Protein AF-A0A4Q2ULL8-F1 (afdb_monomer_lite)

pLDDT: mean 75.01, std 13.12, range [52.66, 95.69]

InterPro domains:
  IPR022236 Domain of unknown function DUF3761 [PF12587] (91-115)

Sequence (123 aa):
MLQAWFLFGILSFSVATAYLWQEGEFKKMNLFDFFDYSFPAIMYGPIGFIYLLYQMPTPYNKYKKYGAMLVIVSFLFISVTEGTKEFIGCVCKDGWRSPSTGRGTCSWHGGIDYYDYKYWWDK

Organism: NCBI:txid2502893

Structure (mmCIF, N/CA/C/O backbone):
data_AF-A0A4Q2ULL8-F1
#
_entry.id   AF-A0A4Q2ULL8-F1
#
loop_
_atom_site.group_PDB
_atom_site.id
_atom_site.type_symbol
_atom_site.label_atom_id
_atom_site.label_alt_id
_atom_site.label_comp_id
_atom_site.label_asym_id
_atom_site.label_entity_id
_atom_site.label_seq_id
_atom_site.pdbx_PDB_ins_code
_atom_site.Cartn_x
_atom_site.Cartn_y
_atom_site.Cartn_z
_atom_site.occupancy
_atom_site.B_iso_or_equiv
_atom_site.auth_seq_id
_atom_site.auth_comp_id
_atom_site.auth_asym_id
_atom_site.auth_atom_id
_atom_site.pdbx_PDB_model_num
ATOM 1 N N . MET A 1 1 ? 0.498 -0.179 -3.341 1.00 52.66 1 MET A N 1
ATOM 2 C CA . MET A 1 1 ? 0.056 0.647 -2.194 1.00 52.66 1 MET A CA 1
ATOM 3 C C . MET A 1 1 ? -1.436 0.952 -2.264 1.00 52.66 1 MET A C 1
ATOM 5 O O . MET A 1 1 ? -2.158 0.398 -1.454 1.00 52.66 1 MET A O 1
ATOM 9 N N . LEU A 1 2 ? -1.935 1.740 -3.228 1.00 53.97 2 LEU A N 1
ATOM 10 C CA . LEU A 1 2 ? -3.337 2.208 -3.232 1.00 53.97 2 LEU A CA 1
ATOM 11 C C . LEU A 1 2 ? -4.393 1.078 -3.156 1.00 53.97 2 LEU A C 1
ATOM 13 O O . LEU A 1 2 ? -5.355 1.190 -2.406 1.00 53.97 2 LEU A O 1
ATOM 17 N N . GLN A 1 3 ? -4.175 -0.040 -3.859 1.00 61.91 3 GLN A N 1
ATOM 18 C CA . GLN A 1 3 ? -5.091 -1.192 -3.854 1.00 61.91 3 GLN A CA 1
ATOM 19 C C . GLN A 1 3 ? -5.205 -1.892 -2.490 1.00 61.91 3 GLN A C 1
ATOM 21 O O . GLN A 1 3 ? -6.304 -2.259 -2.087 1.00 61.91 3 GLN A O 1
ATOM 26 N N . ALA A 1 4 ? -4.097 -2.052 -1.760 1.00 60.56 4 ALA A N 1
ATOM 27 C CA . ALA A 1 4 ? -4.104 -2.731 -0.462 1.00 60.56 4 ALA A CA 1
ATOM 28 C C . ALA A 1 4 ? -4.820 -1.891 0.609 1.00 60.56 4 ALA A C 1
ATOM 30 O O . ALA A 1 4 ? -5.626 -2.416 1.374 1.00 60.56 4 ALA A O 1
ATOM 31 N N . TRP A 1 5 ? -4.599 -0.572 0.604 1.00 61.69 5 TRP A N 1
ATOM 32 C CA . TRP A 1 5 ? -5.294 0.361 1.496 1.00 61.69 5 TRP A CA 1
ATOM 33 C C . TRP A 1 5 ? -6.793 0.443 1.203 1.00 61.69 5 TRP A C 1
ATOM 35 O O . TRP A 1 5 ? -7.598 0.499 2.129 1.00 61.69 5 TRP A O 1
ATOM 45 N N . PHE A 1 6 ? -7.175 0.382 -0.074 1.00 65.19 6 PHE A N 1
ATOM 46 C CA . PHE A 1 6 ? -8.577 0.377 -0.481 1.00 65.19 6 PHE A CA 1
ATOM 47 C C . PHE A 1 6 ? -9.309 -0.887 -0.008 1.00 65.19 6 PHE A C 1
ATOM 49 O O . PHE A 1 6 ? -10.384 -0.797 0.583 1.00 65.19 6 PHE A O 1
ATOM 56 N N . LEU A 1 7 ? -8.698 -2.064 -0.182 1.00 65.94 7 LEU A N 1
ATOM 57 C CA . LEU A 1 7 ? -9.261 -3.329 0.304 1.00 65.94 7 LEU A CA 1
ATOM 58 C C . LEU A 1 7 ? -9.335 -3.378 1.832 1.00 65.94 7 LEU A C 1
ATOM 60 O O . LEU A 1 7 ? -10.319 -3.875 2.377 1.00 65.94 7 LEU A O 1
ATOM 64 N N . PHE A 1 8 ? -8.340 -2.818 2.523 1.00 66.06 8 PHE A N 1
ATOM 65 C CA . PHE A 1 8 ? -8.372 -2.695 3.975 1.00 66.06 8 PHE A CA 1
ATOM 66 C C . PHE A 1 8 ? -9.517 -1.789 4.455 1.00 66.06 8 PHE A C 1
ATOM 68 O O . PHE A 1 8 ? -10.239 -2.151 5.387 1.00 66.06 8 PHE A O 1
ATOM 75 N N . GLY A 1 9 ? -9.731 -0.652 3.787 1.00 65.31 9 GLY A N 1
ATOM 76 C CA . GLY A 1 9 ? -10.863 0.236 4.051 1.00 65.31 9 GLY A CA 1
ATOM 77 C C . GLY A 1 9 ? -12.209 -0.470 3.874 1.00 65.31 9 GLY A C 1
ATOM 78 O O . GLY A 1 9 ? -13.063 -0.385 4.755 1.00 65.31 9 GLY A O 1
ATOM 79 N N . ILE A 1 10 ? -12.366 -1.244 2.793 1.00 70.62 10 ILE A N 1
ATOM 80 C CA . ILE A 1 10 ? -13.584 -2.025 2.530 1.00 70.62 10 ILE A CA 1
ATOM 81 C C . ILE A 1 10 ? -13.804 -3.088 3.609 1.00 70.62 10 ILE A C 1
ATOM 83 O O . ILE A 1 10 ? -14.895 -3.164 4.160 1.00 70.62 10 ILE A O 1
ATOM 87 N N . LEU A 1 11 ? -12.786 -3.879 3.961 1.00 65.56 11 LEU A N 1
ATOM 88 C CA . LEU A 1 11 ? -12.908 -4.928 4.983 1.00 65.56 11 LEU A CA 1
ATOM 89 C C . LEU A 1 11 ? -13.253 -4.354 6.359 1.00 65.56 11 LEU A C 1
ATOM 91 O O . LEU A 1 11 ? -14.129 -4.875 7.048 1.00 65.56 11 LEU A O 1
ATOM 95 N N . SER A 1 12 ? -12.615 -3.247 6.736 1.00 67.75 12 SER A N 1
ATOM 96 C CA . SER A 1 12 ? -12.898 -2.541 7.989 1.00 67.75 12 SER A CA 1
ATOM 97 C C . SER A 1 12 ? -14.342 -2.035 8.029 1.00 67.75 12 SER A C 1
ATOM 99 O O . SER A 1 12 ? -15.032 -2.176 9.039 1.00 67.75 12 SER A O 1
ATOM 101 N N . PHE A 1 13 ? -14.820 -1.501 6.903 1.00 65.31 13 PHE A N 1
ATOM 102 C CA . PHE A 1 13 ? -16.190 -1.034 6.722 1.00 65.31 13 PHE A CA 1
ATOM 103 C C . PHE A 1 13 ? -17.209 -2.183 6.752 1.00 65.31 13 PHE A C 1
ATOM 105 O O . PHE A 1 13 ? -18.243 -2.071 7.412 1.00 65.31 13 PHE A O 1
ATOM 112 N N . SER A 1 14 ? -16.909 -3.317 6.114 1.00 66.31 14 SER A N 1
ATOM 113 C CA . SER A 1 14 ? -17.744 -4.524 6.139 1.00 66.31 14 SER A CA 1
ATOM 114 C C . SER A 1 14 ? -17.858 -5.121 7.543 1.00 66.31 14 SER A C 1
ATOM 116 O O . SER A 1 14 ? -18.934 -5.551 7.946 1.00 66.31 14 SER A O 1
ATOM 118 N N . VAL A 1 15 ? -16.774 -5.116 8.323 1.00 65.38 15 VAL A N 1
ATOM 119 C CA . VAL A 1 15 ? -16.805 -5.605 9.709 1.00 65.38 15 VAL A CA 1
ATOM 120 C C . VAL A 1 15 ? -17.583 -4.646 10.608 1.00 65.38 15 VAL A C 1
ATOM 122 O O . VAL A 1 15 ? -18.419 -5.101 11.384 1.00 65.38 15 VAL A O 1
ATOM 125 N N . ALA A 1 16 ? -17.374 -3.331 10.479 1.00 66.06 16 ALA A N 1
ATOM 126 C CA . ALA A 1 16 ? -18.126 -2.336 11.245 1.00 66.06 16 ALA A CA 1
ATOM 127 C C . ALA A 1 16 ? -19.635 -2.407 10.946 1.00 66.06 16 ALA A C 1
ATOM 129 O O . ALA A 1 16 ? -20.447 -2.437 11.867 1.00 66.06 16 ALA A O 1
ATOM 130 N N . THR A 1 17 ? -20.016 -2.517 9.670 1.00 64.31 17 THR A N 1
ATOM 131 C CA . THR A 1 17 ? -21.422 -2.671 9.253 1.00 64.31 17 THR A CA 1
ATOM 132 C C . THR A 1 17 ? -22.041 -3.978 9.738 1.00 64.31 17 THR A C 1
ATOM 134 O O . THR A 1 17 ? -23.150 -3.952 10.268 1.00 64.31 17 THR A O 1
ATOM 137 N N . ALA A 1 18 ? -21.332 -5.106 9.626 1.00 60.50 18 ALA A N 1
ATOM 138 C CA . ALA A 1 18 ? -21.807 -6.397 10.126 1.00 60.50 18 ALA A CA 1
ATOM 139 C C . ALA A 1 18 ? -22.017 -6.388 11.650 1.00 60.50 18 ALA A C 1
ATOM 141 O O . ALA A 1 18 ? -23.001 -6.940 12.142 1.00 60.50 18 ALA A O 1
ATOM 142 N N . TYR A 1 19 ? -21.136 -5.710 12.394 1.00 59.09 19 TYR A N 1
ATOM 143 C CA . TYR A 1 19 ? -21.252 -5.583 13.847 1.00 59.09 19 TYR A CA 1
ATOM 144 C C . TYR A 1 19 ? -22.474 -4.748 14.253 1.00 59.09 19 TYR A C 1
ATOM 146 O O . TYR A 1 19 ? -23.250 -5.152 15.116 1.00 59.09 19 TYR A O 1
ATOM 154 N N . LEU A 1 20 ? -22.691 -3.617 13.573 1.00 62.12 20 LEU A N 1
ATOM 155 C CA . LEU A 1 20 ? -23.858 -2.753 13.786 1.00 62.12 20 LEU A CA 1
ATOM 156 C C . LEU A 1 20 ? -25.178 -3.429 13.374 1.00 62.12 20 LEU A C 1
ATOM 158 O O . LEU A 1 20 ? -26.231 -3.140 13.946 1.00 62.12 20 LEU A O 1
ATOM 162 N N . TRP A 1 21 ? -25.131 -4.335 12.393 1.00 58.38 21 TRP A N 1
ATOM 163 C CA . TRP A 1 21 ? -26.281 -5.122 11.949 1.00 58.38 21 TRP A CA 1
ATOM 164 C C . TRP A 1 21 ? -26.704 -6.172 12.985 1.00 58.38 21 TRP A C 1
ATOM 166 O O . TRP A 1 21 ? -27.898 -6.349 13.232 1.00 58.38 21 TRP A O 1
ATOM 176 N N . GLN A 1 22 ? -25.742 -6.849 13.619 1.00 57.44 22 GLN A N 1
ATOM 177 C CA . GLN A 1 22 ? -26.007 -7.960 14.537 1.00 57.44 22 GLN A CA 1
ATOM 178 C C . GLN A 1 22 ? -26.739 -7.539 15.824 1.00 57.44 22 GLN A C 1
ATOM 180 O O . GLN A 1 22 ? -27.499 -8.335 16.373 1.00 57.44 22 GLN A O 1
ATOM 185 N N . GLU A 1 23 ? -26.573 -6.297 16.288 1.00 59.94 23 GLU A N 1
ATOM 186 C CA . GLU A 1 23 ? -27.228 -5.811 17.514 1.00 59.94 23 GLU A CA 1
ATOM 187 C C . GLU A 1 23 ? -28.588 -5.119 17.273 1.00 59.94 23 GLU A C 1
ATOM 189 O O . GLU A 1 23 ? -29.199 -4.609 18.208 1.00 59.94 23 GLU A O 1
ATOM 194 N N . GLY A 1 24 ? -29.108 -5.095 16.037 1.00 56.75 24 GLY A N 1
ATOM 195 C CA . GLY A 1 24 ? -30.420 -4.499 15.723 1.00 56.75 24 GLY A CA 1
ATOM 196 C C . GLY A 1 24 ? -30.478 -2.962 15.800 1.00 56.75 24 GLY A C 1
ATOM 197 O O . GLY A 1 24 ? -31.508 -2.364 15.481 1.00 56.75 24 GLY A O 1
ATOM 198 N N . GLU A 1 25 ? -29.368 -2.314 16.156 1.00 57.59 25 GLU A N 1
ATOM 199 C CA . GLU A 1 25 ? -29.204 -0.857 16.255 1.00 57.59 25 GLU A CA 1
ATOM 200 C C . GLU A 1 25 ? -29.091 -0.171 14.878 1.00 57.59 25 GLU A C 1
ATOM 202 O O . GLU A 1 25 ? -29.308 1.036 14.767 1.00 57.59 25 GLU A O 1
ATOM 207 N N . PHE A 1 26 ? -28.871 -0.931 13.796 1.00 53.62 26 PHE A N 1
ATOM 208 C CA . PHE A 1 26 ? -28.873 -0.407 12.422 1.00 53.62 26 PHE A CA 1
ATOM 209 C C . PHE A 1 26 ? -30.190 0.292 12.046 1.00 53.62 26 PHE A C 1
ATOM 211 O O . PHE A 1 26 ? -30.201 1.208 11.232 1.00 53.62 26 PHE A O 1
ATOM 218 N N . LYS A 1 27 ? -31.312 -0.095 12.672 1.00 53.50 27 LYS A N 1
ATOM 219 C CA . LYS A 1 27 ? -32.629 0.509 12.410 1.00 53.50 27 LYS A CA 1
ATOM 220 C C . LYS A 1 27 ? -32.750 1.971 12.855 1.00 53.50 27 LYS A C 1
ATOM 222 O O . LYS A 1 27 ? -33.726 2.612 12.478 1.00 53.50 27 LYS A O 1
ATOM 227 N N . LYS A 1 28 ? -31.817 2.486 13.663 1.00 60.81 28 LYS A N 1
ATOM 228 C CA . LYS A 1 28 ? -31.860 3.862 14.189 1.00 60.81 28 LYS A CA 1
ATOM 229 C C . LYS A 1 28 ? -30.889 4.817 13.499 1.00 60.81 28 LYS A C 1
ATOM 231 O O . LYS A 1 28 ? -31.045 6.023 13.658 1.00 60.81 28 LYS A O 1
ATOM 236 N N . MET A 1 29 ? -29.912 4.304 12.754 1.00 61.75 29 MET A N 1
ATOM 237 C CA . MET A 1 29 ? -28.978 5.142 12.005 1.00 61.75 29 MET A CA 1
ATOM 238 C C . MET A 1 29 ? -29.581 5.516 10.661 1.00 61.75 29 MET A C 1
ATOM 240 O O . MET A 1 29 ? -30.013 4.656 9.893 1.00 61.75 29 MET A O 1
ATOM 244 N N . ASN A 1 30 ? -29.610 6.813 10.377 1.00 67.88 30 ASN A N 1
ATOM 245 C CA . ASN A 1 30 ? -29.960 7.281 9.049 1.00 67.88 30 ASN A CA 1
ATOM 246 C C . ASN A 1 30 ? -28.727 7.192 8.127 1.00 67.88 30 ASN A C 1
ATOM 248 O O . ASN A 1 30 ? -27.585 7.024 8.562 1.00 67.88 30 ASN A O 1
ATOM 252 N N . LEU A 1 31 ? -28.972 7.271 6.821 1.00 60.19 31 LEU A N 1
ATOM 253 C CA . LEU A 1 31 ? -27.926 7.129 5.809 1.00 60.19 31 LEU A CA 1
ATOM 254 C C . LEU A 1 31 ? -26.830 8.203 5.940 1.00 60.19 31 LEU A C 1
ATOM 256 O O . LEU A 1 31 ? -25.680 7.933 5.614 1.00 60.19 31 LEU A O 1
ATOM 260 N N . PHE A 1 32 ? -27.170 9.397 6.428 1.00 62.47 32 PHE A N 1
ATOM 261 C CA . PHE A 1 32 ? -26.216 10.492 6.609 1.00 62.47 32 PHE A CA 1
ATOM 262 C C . PHE A 1 32 ? -25.230 10.208 7.743 1.00 62.47 32 PHE A C 1
ATOM 264 O O . PHE A 1 32 ? -24.026 10.267 7.513 1.00 62.47 32 PHE A O 1
ATOM 271 N N . ASP A 1 33 ? -25.723 9.770 8.904 1.00 64.94 33 ASP A N 1
ATOM 272 C CA . ASP A 1 33 ? -24.882 9.366 10.038 1.00 64.94 33 ASP A CA 1
ATOM 273 C C . ASP A 1 33 ? -23.918 8.244 9.629 1.00 64.94 33 ASP A C 1
ATOM 275 O O . ASP A 1 33 ? -22.753 8.203 10.024 1.00 64.94 33 ASP A O 1
ATOM 279 N N . PHE A 1 34 ? -24.394 7.334 8.780 1.00 65.25 34 PHE A N 1
ATOM 280 C CA . PHE A 1 34 ? -23.580 6.256 8.247 1.00 65.25 34 PHE A CA 1
ATOM 281 C C . PHE A 1 34 ? -22.439 6.756 7.349 1.00 65.25 34 PHE A C 1
ATOM 283 O O . PHE A 1 34 ? -21.300 6.292 7.479 1.00 65.25 34 PHE A O 1
ATOM 290 N N . PHE A 1 35 ? -22.722 7.706 6.453 1.00 62.81 35 PHE A N 1
ATOM 291 C CA . PHE A 1 35 ? -21.708 8.313 5.591 1.00 62.81 35 PHE A CA 1
ATOM 292 C C . PHE A 1 35 ? -20.694 9.123 6.400 1.00 62.81 35 PHE A C 1
ATOM 294 O O . PHE A 1 35 ? -19.496 8.952 6.183 1.00 62.81 35 PHE A O 1
ATOM 301 N N . ASP A 1 36 ? -21.137 9.910 7.378 1.00 65.56 36 ASP A N 1
ATOM 302 C CA . ASP A 1 36 ? -20.254 10.741 8.203 1.00 65.56 36 ASP A CA 1
ATOM 303 C C . ASP A 1 36 ? -19.270 9.912 9.042 1.00 65.56 36 ASP A C 1
ATOM 305 O O . ASP A 1 36 ? -18.122 10.317 9.233 1.00 65.56 36 ASP A O 1
ATOM 309 N N . TYR A 1 37 ? -19.662 8.709 9.476 1.00 63.53 37 TYR A N 1
ATOM 310 C CA . TYR A 1 37 ? -18.747 7.778 10.143 1.00 63.53 37 TYR A CA 1
ATOM 311 C C . TYR A 1 37 ? -17.797 7.078 9.162 1.00 63.53 37 TYR A C 1
ATOM 313 O O . TYR A 1 37 ? -16.616 6.896 9.443 1.00 63.53 37 TYR A O 1
ATOM 321 N N . SER A 1 38 ? -18.262 6.662 7.990 1.00 63.16 38 SER A N 1
ATOM 322 C CA . SER A 1 38 ? -17.437 5.838 7.099 1.00 63.16 38 SER A CA 1
ATOM 323 C C . SER A 1 38 ? -16.473 6.637 6.217 1.00 63.16 38 SER A C 1
ATOM 325 O O . SER A 1 38 ? -15.375 6.155 5.923 1.00 63.16 38 SER A O 1
ATOM 327 N N . PHE A 1 39 ? -16.813 7.877 5.856 1.00 66.06 39 PHE A N 1
ATOM 328 C CA . PHE A 1 39 ? -15.978 8.727 5.000 1.00 66.06 39 PHE A CA 1
ATOM 329 C C . PHE A 1 39 ? -14.585 9.016 5.584 1.00 66.06 39 PHE A C 1
ATOM 331 O O . PHE A 1 39 ? -13.594 8.836 4.870 1.00 66.06 39 PHE A O 1
ATOM 338 N N . PRO A 1 40 ? -14.447 9.408 6.867 1.00 63.16 40 PRO A N 1
ATOM 339 C CA . PRO A 1 40 ? -13.144 9.703 7.454 1.00 63.16 40 PRO A CA 1
ATOM 340 C C . PRO A 1 40 ? -12.240 8.468 7.552 1.00 63.16 40 PRO A C 1
ATOM 342 O O . PRO A 1 40 ? -11.034 8.571 7.330 1.00 63.16 40 PRO A O 1
ATOM 345 N N . ALA A 1 41 ? -12.802 7.290 7.841 1.00 59.78 41 ALA A N 1
ATOM 346 C CA . ALA A 1 41 ? -12.036 6.045 7.917 1.00 59.78 41 ALA A CA 1
ATOM 347 C C . ALA A 1 41 ? -11.470 5.625 6.550 1.00 59.78 41 ALA A C 1
ATOM 349 O O . ALA A 1 41 ? -10.344 5.137 6.470 1.00 59.78 41 ALA A O 1
ATOM 350 N N . ILE A 1 42 ? -12.228 5.856 5.475 1.00 62.56 42 ILE A N 1
ATOM 351 C CA . ILE A 1 42 ? -11.801 5.550 4.105 1.00 62.56 42 ILE A CA 1
ATOM 352 C C . ILE A 1 42 ? -10.780 6.587 3.610 1.00 62.56 42 ILE A C 1
ATOM 354 O O . ILE A 1 42 ? -9.776 6.220 3.004 1.00 62.56 42 ILE A O 1
ATOM 358 N N . MET A 1 43 ? -11.005 7.873 3.896 1.00 61.09 43 MET A N 1
ATOM 359 C CA . MET A 1 43 ? -10.192 8.978 3.368 1.00 61.09 43 MET A CA 1
ATOM 360 C C . MET A 1 43 ? -8.857 9.170 4.097 1.00 61.09 43 MET A C 1
ATOM 362 O O . MET A 1 43 ? -7.850 9.469 3.458 1.00 61.09 43 MET A O 1
ATOM 366 N N . TYR A 1 44 ? -8.821 9.001 5.423 1.00 68.75 44 TYR A N 1
ATOM 367 C CA . TYR A 1 44 ? -7.623 9.265 6.237 1.00 68.75 44 TYR A CA 1
ATOM 368 C C . TYR A 1 4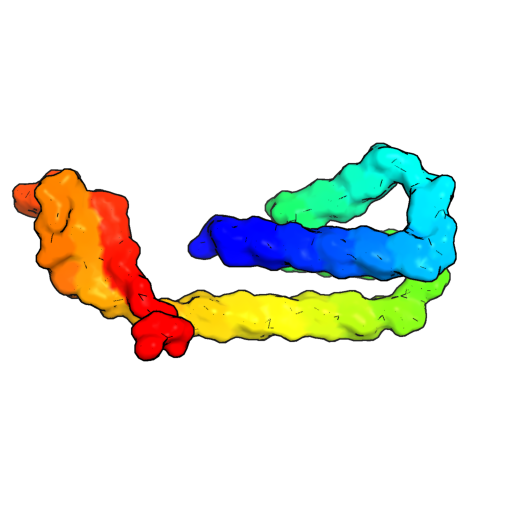4 ? -6.876 7.988 6.656 1.00 68.75 44 TYR A C 1
ATOM 370 O O . TYR A 1 44 ? -5.931 8.047 7.451 1.00 68.75 44 TYR A O 1
ATOM 378 N N . GLY A 1 45 ? -7.299 6.828 6.146 1.00 66.94 45 GLY A N 1
ATOM 379 C CA . GLY A 1 45 ? -6.698 5.531 6.439 1.00 66.94 45 GLY A CA 1
ATOM 380 C C . GLY A 1 45 ? -6.604 5.255 7.951 1.00 66.94 45 GLY A C 1
ATOM 381 O O . GLY A 1 45 ? -7.585 5.440 8.677 1.00 66.94 45 GLY A O 1
ATOM 382 N N . PRO A 1 46 ? -5.440 4.830 8.477 1.00 63.75 46 PRO A N 1
ATOM 383 C CA . PRO A 1 46 ? -5.315 4.421 9.877 1.00 63.75 46 PRO A CA 1
ATOM 384 C C . PRO A 1 46 ? -5.541 5.576 10.866 1.00 63.75 46 PRO A C 1
ATOM 386 O O . PRO A 1 46 ? -6.065 5.350 11.955 1.00 63.75 46 PRO A O 1
ATOM 389 N N . ILE A 1 47 ? -5.217 6.819 10.485 1.00 70.75 47 ILE A N 1
ATOM 390 C CA . ILE A 1 47 ? -5.452 8.006 11.324 1.00 70.75 47 ILE A CA 1
ATOM 391 C C . ILE A 1 47 ? -6.957 8.270 11.455 1.00 70.75 47 ILE A C 1
ATOM 393 O O . ILE A 1 47 ? -7.446 8.522 12.557 1.00 70.75 47 ILE A O 1
ATOM 397 N N . GLY A 1 48 ? -7.701 8.142 10.351 1.00 71.81 48 GLY A N 1
ATOM 398 C CA . GLY A 1 48 ? -9.160 8.269 10.342 1.00 71.81 48 GLY A CA 1
ATOM 399 C C . GLY A 1 48 ? -9.842 7.223 11.214 1.00 71.81 48 GLY A C 1
ATOM 400 O O . GLY A 1 48 ? -10.761 7.544 11.963 1.00 71.81 48 GLY A O 1
ATOM 401 N N . PHE A 1 49 ? -9.344 5.986 11.185 1.00 69.62 49 PHE A N 1
ATOM 402 C CA . PHE A 1 49 ? -9.879 4.914 12.019 1.00 69.62 49 PHE A CA 1
ATOM 403 C C . PHE A 1 49 ? -9.629 5.153 13.515 1.00 69.62 49 PHE A C 1
ATOM 405 O O . PHE A 1 49 ? -10.524 4.948 14.332 1.00 69.62 49 PHE A O 1
ATOM 412 N N . ILE A 1 50 ? -8.438 5.632 13.893 1.00 72.38 50 ILE A N 1
ATOM 413 C CA . ILE A 1 50 ? -8.145 6.004 15.286 1.00 72.38 50 ILE A CA 1
ATOM 414 C C . ILE A 1 50 ? -9.091 7.118 15.741 1.00 72.38 50 ILE A C 1
ATOM 416 O O . ILE A 1 50 ? -9.696 7.007 16.806 1.00 72.38 50 ILE A O 1
ATOM 420 N N . TYR A 1 51 ? -9.261 8.161 14.927 1.00 74.12 51 TYR A N 1
ATOM 421 C CA . TYR A 1 51 ? -10.170 9.266 15.231 1.00 74.12 51 TYR A CA 1
ATOM 422 C C . TYR A 1 51 ? -11.613 8.782 15.438 1.00 74.12 51 TYR A C 1
ATOM 424 O O . TYR A 1 51 ? -12.276 9.183 16.394 1.00 74.12 51 TYR A O 1
ATOM 432 N N . LEU A 1 52 ? -12.061 7.836 14.612 1.00 71.56 52 LEU A N 1
ATOM 433 C CA . LEU A 1 52 ? -13.370 7.205 14.738 1.00 71.56 52 LEU A CA 1
ATOM 434 C C . LEU A 1 52 ? -13.517 6.428 16.050 1.00 71.56 52 LEU A C 1
ATOM 436 O O . LEU A 1 52 ? -14.513 6.598 16.749 1.00 71.56 52 LEU A O 1
ATOM 440 N N . LEU A 1 53 ? -12.502 5.647 16.443 1.00 70.12 53 LEU A N 1
ATOM 441 C CA . LEU A 1 53 ? -12.491 4.952 17.736 1.00 70.12 53 LEU A CA 1
ATOM 442 C C . LEU A 1 53 ? -12.610 5.917 18.929 1.00 70.12 53 LEU A C 1
ATOM 444 O O . LEU A 1 53 ? -13.208 5.551 19.946 1.00 70.12 53 LEU A O 1
ATOM 448 N N . TYR A 1 54 ? -12.061 7.132 18.813 1.00 72.88 54 TYR A N 1
ATOM 449 C CA . TYR A 1 54 ? -12.182 8.176 19.835 1.00 72.88 54 TYR A CA 1
ATOM 450 C C . TYR A 1 54 ? -13.576 8.810 19.889 1.00 72.88 54 TYR A C 1
ATOM 452 O O . TYR A 1 54 ? -14.026 9.146 20.984 1.00 72.88 54 TYR A O 1
ATOM 460 N N . GLN A 1 55 ? -14.263 8.955 18.752 1.00 72.31 55 GLN A N 1
ATOM 461 C CA . GLN A 1 55 ? -15.593 9.573 18.697 1.00 72.31 55 GLN A CA 1
ATOM 462 C C . GLN A 1 55 ? -16.750 8.628 19.053 1.00 72.31 55 GLN A C 1
ATOM 464 O O . GLN A 1 55 ? -17.858 9.102 19.302 1.00 72.31 55 GLN A O 1
ATOM 469 N N . MET A 1 56 ? -16.524 7.310 19.128 1.00 62.56 56 MET A N 1
ATOM 470 C CA . MET A 1 56 ? -17.612 6.370 19.416 1.00 62.56 56 MET A CA 1
ATOM 471 C C . MET A 1 56 ? -18.250 6.616 20.803 1.00 62.56 56 MET A C 1
ATOM 473 O O . MET A 1 56 ? -17.534 6.639 21.817 1.00 62.56 56 MET A O 1
ATOM 477 N N . PRO A 1 57 ? -19.591 6.740 20.880 1.00 64.38 57 PRO A N 1
ATOM 478 C CA . PRO A 1 57 ? -20.299 7.008 22.125 1.00 64.38 57 PRO A CA 1
ATOM 479 C C . PRO A 1 57 ? -20.136 5.879 23.160 1.00 64.38 57 PRO A C 1
ATOM 481 O O . PRO A 1 57 ? -19.898 4.707 22.856 1.00 64.38 57 PRO A O 1
ATOM 484 N N . THR A 1 58 ? -20.287 6.244 24.433 1.00 54.84 58 THR A N 1
ATOM 485 C CA . THR A 1 58 ? -19.943 5.452 25.626 1.00 54.84 58 THR A CA 1
ATOM 486 C C . THR A 1 58 ? -20.594 4.068 25.817 1.00 54.84 58 THR A C 1
ATOM 488 O O . THR A 1 58 ? -19.927 3.255 26.470 1.0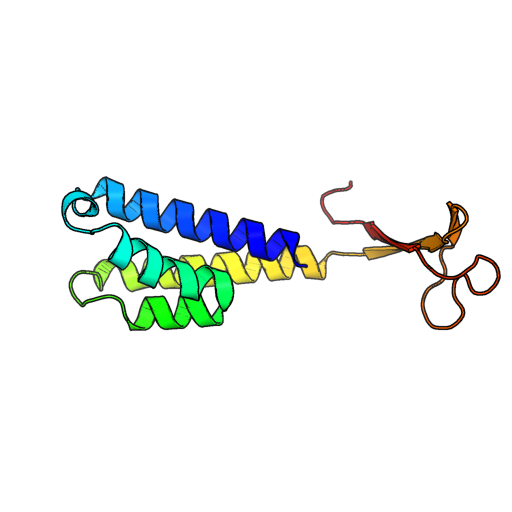0 54.84 58 THR A O 1
ATOM 491 N N . PRO A 1 59 ? -21.778 3.692 25.269 1.00 60.75 59 PRO A N 1
ATOM 492 C CA . PRO A 1 59 ? -22.271 2.315 25.423 1.00 60.75 59 PRO A CA 1
ATOM 493 C C . PRO A 1 59 ? -21.359 1.264 24.760 1.00 60.75 59 PRO A C 1
ATOM 495 O O . PRO A 1 59 ? -21.399 0.093 25.129 1.00 60.75 59 PRO A O 1
ATOM 498 N N . TYR A 1 60 ? -20.464 1.676 23.855 1.00 56.88 60 TYR A N 1
ATOM 499 C CA . TYR A 1 60 ? -19.554 0.796 23.112 1.00 56.88 60 TYR A CA 1
ATOM 500 C C . TYR A 1 60 ? -18.192 0.531 23.789 1.00 56.88 60 TYR A C 1
ATOM 502 O O . TYR A 1 60 ? -17.314 -0.113 23.209 1.00 56.88 60 TYR A O 1
ATOM 510 N N . ASN A 1 61 ? -17.986 0.966 25.040 1.00 64.88 61 ASN A N 1
ATOM 511 C CA . ASN A 1 61 ? -16.721 0.762 25.768 1.00 64.88 61 ASN A CA 1
ATOM 512 C C . ASN A 1 61 ? -16.312 -0.719 25.913 1.00 64.88 61 ASN A C 1
ATOM 514 O O . ASN A 1 61 ? -15.116 -1.016 25.936 1.00 64.88 61 ASN A O 1
ATOM 518 N N . LYS A 1 62 ? -17.278 -1.652 25.966 1.00 67.56 62 LYS A N 1
ATOM 519 C CA . LYS A 1 62 ? -17.011 -3.102 26.023 1.00 67.56 62 LYS A CA 1
ATOM 520 C C . LYS A 1 62 ? -16.233 -3.590 24.795 1.00 67.56 62 LYS A C 1
ATOM 522 O O . LYS A 1 62 ? -15.415 -4.500 24.914 1.00 67.56 62 LYS A O 1
ATOM 527 N N . TYR A 1 63 ? -16.436 -2.939 23.648 1.00 65.00 63 TYR A N 1
ATOM 528 C CA . TYR A 1 63 ? -15.882 -3.353 22.363 1.00 65.00 63 TYR A CA 1
ATOM 529 C C . TYR A 1 63 ? -14.660 -2.552 21.906 1.00 65.00 63 TYR A C 1
ATOM 531 O O . TYR A 1 63 ? -13.970 -2.977 20.980 1.00 65.00 63 TYR A O 1
ATOM 539 N N . LYS A 1 64 ? -14.306 -1.458 22.600 1.00 69.69 64 LYS A N 1
ATOM 540 C CA . LYS A 1 64 ? -13.098 -0.665 22.298 1.00 69.69 64 LYS A CA 1
ATOM 541 C C . LYS A 1 64 ? -11.821 -1.506 22.257 1.00 69.69 64 LYS A C 1
ATOM 543 O O . LYS A 1 64 ? -10.957 -1.258 21.423 1.00 69.69 64 LYS A O 1
ATOM 548 N N . LYS A 1 65 ? -11.722 -2.531 23.114 1.00 73.31 65 LYS A N 1
ATOM 549 C CA . LYS A 1 65 ? -10.581 -3.462 23.138 1.00 73.31 65 LYS A CA 1
ATOM 550 C C . LYS A 1 65 ? -10.476 -4.276 21.845 1.00 73.31 65 LYS A C 1
ATOM 552 O O . LYS A 1 65 ? -9.382 -4.409 21.308 1.00 73.31 65 LYS A O 1
ATOM 557 N N . TYR A 1 66 ? -11.601 -4.771 21.328 1.00 75.81 66 TYR A N 1
ATOM 558 C CA . TYR A 1 66 ? -11.629 -5.533 20.078 1.00 75.81 66 TYR A CA 1
ATOM 559 C C . TYR A 1 66 ? -11.401 -4.628 18.868 1.00 75.81 66 TYR A C 1
ATOM 561 O O . TYR A 1 66 ? -10.630 -4.997 17.992 1.00 75.81 66 TYR A O 1
ATOM 569 N N . GLY A 1 67 ? -11.982 -3.422 18.856 1.00 74.44 67 GLY A N 1
ATOM 570 C CA . GLY A 1 67 ? -11.731 -2.428 17.808 1.00 74.44 67 GLY A CA 1
ATOM 571 C C . GLY A 1 67 ? -10.251 -2.054 17.712 1.00 74.44 67 GLY A C 1
ATOM 572 O O . GLY A 1 67 ? -9.664 -2.131 16.637 1.00 74.44 67 GLY A O 1
ATOM 573 N N . ALA A 1 68 ? -9.614 -1.744 18.845 1.00 77.88 68 ALA A N 1
ATOM 574 C CA . ALA A 1 68 ? -8.179 -1.467 18.891 1.00 77.88 68 ALA A CA 1
ATOM 575 C C . ALA A 1 68 ? -7.332 -2.679 18.459 1.00 77.88 68 ALA A C 1
ATOM 577 O O . ALA A 1 68 ? -6.379 -2.525 17.696 1.00 77.88 68 ALA A O 1
ATOM 578 N N . MET A 1 69 ? -7.695 -3.892 18.891 1.00 79.00 69 MET A N 1
ATOM 579 C CA . MET A 1 69 ? -7.008 -5.120 18.477 1.00 79.00 69 MET A CA 1
ATOM 580 C C . MET A 1 69 ? -7.095 -5.339 16.960 1.00 79.00 69 MET A C 1
ATOM 582 O O . MET A 1 69 ? -6.100 -5.705 16.341 1.00 79.00 69 MET A O 1
ATOM 586 N N . LEU A 1 70 ? -8.249 -5.061 16.350 1.00 78.94 70 LEU A N 1
ATOM 587 C CA . LEU A 1 70 ? -8.472 -5.218 14.912 1.00 78.94 70 LEU A CA 1
ATOM 588 C C . LEU A 1 70 ? -7.599 -4.249 14.102 1.00 78.94 70 LEU A C 1
ATOM 590 O O . LEU A 1 70 ? -6.990 -4.661 13.116 1.00 78.94 70 LEU A O 1
ATOM 594 N N . VAL A 1 71 ? -7.441 -3.003 14.564 1.00 78.75 71 VAL A N 1
ATOM 595 C CA . VAL A 1 71 ? -6.504 -2.032 13.963 1.00 78.75 71 VAL A CA 1
ATOM 596 C C . VAL A 1 71 ? -5.077 -2.540 14.011 1.00 78.75 71 VAL A C 1
ATOM 598 O O . VAL A 1 71 ? -4.388 -2.513 12.996 1.00 78.75 71 VAL A O 1
ATOM 601 N N . ILE A 1 72 ? -4.637 -3.014 15.178 1.00 83.19 72 ILE A N 1
ATOM 602 C CA . ILE A 1 72 ? -3.264 -3.488 15.371 1.00 83.19 72 ILE A CA 1
ATOM 603 C C . ILE A 1 72 ? -2.991 -4.685 14.460 1.00 83.19 72 ILE A C 1
ATOM 605 O O . ILE A 1 72 ? -2.012 -4.673 13.719 1.00 83.19 72 ILE A O 1
ATOM 609 N N . VAL A 1 73 ? -3.871 -5.691 14.465 1.00 83.44 73 VAL A N 1
ATOM 610 C CA . VAL A 1 73 ? -3.738 -6.886 13.614 1.00 83.44 73 VAL A CA 1
ATOM 611 C C . VAL A 1 73 ? -3.686 -6.500 12.141 1.00 83.44 73 VAL A C 1
ATOM 613 O O . VAL A 1 73 ? -2.852 -7.008 11.396 1.00 83.44 73 VAL A O 1
ATOM 616 N N . SER A 1 74 ? -4.527 -5.562 11.726 1.00 79.25 74 SER A N 1
ATOM 617 C CA . SER A 1 74 ? -4.569 -5.126 10.338 1.00 79.25 74 SER A CA 1
ATOM 618 C C . SER A 1 74 ? -3.339 -4.329 9.920 1.00 79.25 74 SER A C 1
ATOM 620 O O . SER A 1 74 ? -2.803 -4.542 8.837 1.00 79.25 74 SER A O 1
ATOM 622 N N . PHE A 1 75 ? -2.848 -3.446 10.789 1.00 81.44 75 PHE A N 1
ATOM 623 C CA . PHE A 1 75 ? -1.617 -2.701 10.554 1.00 81.44 75 PHE A CA 1
ATOM 624 C C . PHE A 1 75 ? -0.407 -3.637 10.459 1.00 81.44 75 PHE A C 1
ATOM 626 O O . PHE A 1 75 ? 0.431 -3.480 9.568 1.00 81.44 75 PHE A O 1
ATOM 633 N N . LEU A 1 76 ? -0.339 -4.646 11.334 1.00 83.06 76 LEU A N 1
ATOM 634 C CA . LEU A 1 76 ? 0.677 -5.695 11.267 1.00 83.06 76 LEU A CA 1
ATOM 635 C C . LEU A 1 76 ? 0.577 -6.473 9.953 1.00 83.06 76 LEU A C 1
ATOM 637 O O . LEU A 1 76 ? 1.591 -6.671 9.292 1.00 83.06 76 LEU A O 1
ATOM 641 N N . PHE A 1 77 ? -0.630 -6.853 9.533 1.00 80.69 77 PHE A N 1
ATOM 642 C CA . PHE A 1 77 ? -0.843 -7.555 8.270 1.00 80.69 77 PHE A CA 1
ATOM 643 C C . PHE A 1 77 ? -0.370 -6.726 7.065 1.00 80.69 77 PHE A C 1
ATOM 645 O O . PHE A 1 77 ? 0.407 -7.222 6.252 1.00 80.69 77 PHE A O 1
ATOM 652 N N . ILE A 1 78 ? -0.742 -5.441 6.991 1.00 80.31 78 ILE A N 1
ATOM 653 C CA . ILE A 1 78 ? -0.289 -4.530 5.925 1.00 80.31 78 ILE A CA 1
ATOM 654 C C . ILE A 1 78 ? 1.240 -4.432 5.926 1.00 80.31 78 ILE A C 1
ATOM 656 O O . ILE A 1 78 ? 1.872 -4.614 4.884 1.00 80.31 78 ILE A O 1
ATOM 660 N N . SER A 1 79 ? 1.840 -4.232 7.101 1.00 80.31 79 SER A N 1
ATOM 661 C CA . SER A 1 79 ? 3.295 -4.121 7.256 1.00 80.31 79 SER A CA 1
ATOM 662 C C . SER A 1 79 ? 4.026 -5.372 6.756 1.00 80.31 79 SER A C 1
ATOM 664 O O . SER A 1 79 ? 5.041 -5.264 6.070 1.00 80.31 79 SER A O 1
ATOM 666 N N . VAL A 1 80 ? 3.486 -6.563 7.037 1.00 81.50 80 VAL A N 1
ATOM 667 C CA . VAL A 1 80 ? 4.028 -7.844 6.554 1.00 81.50 80 VAL A CA 1
ATOM 668 C C . VAL A 1 80 ? 3.904 -7.957 5.032 1.00 81.50 80 VAL A C 1
ATOM 670 O O . VAL A 1 80 ? 4.858 -8.365 4.371 1.00 81.50 80 VAL A O 1
ATOM 673 N N . THR A 1 81 ? 2.765 -7.571 4.448 1.00 77.94 81 THR A N 1
ATOM 674 C CA . THR A 1 81 ? 2.559 -7.658 2.989 1.00 77.94 81 THR A CA 1
ATOM 675 C C . THR A 1 81 ? 3.437 -6.696 2.190 1.00 77.94 81 THR A C 1
ATOM 677 O O . THR A 1 81 ? 3.919 -7.057 1.121 1.00 77.94 81 THR A O 1
ATOM 680 N N . GLU A 1 82 ? 3.692 -5.486 2.694 1.00 76.38 82 GLU A N 1
ATOM 681 C CA . GLU A 1 82 ? 4.550 -4.523 1.997 1.00 76.38 82 GLU A CA 1
ATOM 682 C C . GLU A 1 82 ? 6.042 -4.773 2.245 1.00 76.38 82 GLU A C 1
ATOM 684 O O . GLU A 1 82 ? 6.852 -4.536 1.349 1.00 76.38 82 GLU A O 1
ATOM 689 N N . GLY A 1 83 ? 6.410 -5.273 3.430 1.00 77.62 83 GLY A N 1
ATOM 690 C CA . GLY A 1 83 ? 7.799 -5.573 3.793 1.00 77.62 83 GLY A CA 1
ATOM 691 C C . GLY A 1 83 ? 8.393 -6.786 3.073 1.00 77.62 83 GLY A C 1
ATOM 692 O O . GLY A 1 83 ? 9.600 -6.991 3.101 1.00 77.62 83 GLY A O 1
ATOM 693 N N . THR A 1 84 ? 7.556 -7.582 2.415 1.00 83.38 84 THR A N 1
ATOM 694 C CA . THR A 1 84 ? 7.937 -8.817 1.713 1.00 83.38 84 THR A CA 1
ATOM 695 C C . THR A 1 84 ? 8.004 -8.653 0.196 1.00 83.38 84 THR A C 1
ATOM 697 O O . THR A 1 84 ? 8.242 -9.635 -0.504 1.00 83.38 84 THR A O 1
ATOM 700 N N . LYS A 1 85 ? 7.804 -7.433 -0.325 1.00 88.19 85 LYS A N 1
ATOM 701 C CA . LYS A 1 85 ? 7.981 -7.158 -1.754 1.00 88.19 85 LYS A CA 1
ATOM 702 C C . LYS A 1 85 ? 9.467 -7.237 -2.113 1.00 88.19 85 LYS A C 1
ATOM 704 O O . LYS A 1 85 ? 10.294 -6.503 -1.573 1.00 88.19 85 LYS A O 1
ATOM 709 N N . GLU A 1 86 ? 9.796 -8.102 -3.052 1.00 90.88 86 GLU A N 1
ATOM 710 C CA . GLU A 1 86 ? 11.131 -8.227 -3.619 1.00 90.88 86 GLU A CA 1
ATOM 711 C C . GLU A 1 86 ? 11.134 -7.605 -5.014 1.00 90.88 86 GLU A C 1
ATOM 713 O O . GLU A 1 86 ? 10.253 -7.870 -5.830 1.00 90.88 86 GLU A O 1
ATOM 718 N N . PHE A 1 87 ? 12.101 -6.734 -5.289 1.00 91.44 87 PHE A N 1
ATOM 719 C CA . PHE A 1 87 ? 12.263 -6.157 -6.618 1.00 91.44 87 PHE A CA 1
ATOM 720 C C . PHE A 1 87 ? 12.879 -7.190 -7.562 1.00 91.44 87 PHE A C 1
ATOM 722 O O . PHE A 1 87 ? 13.978 -7.670 -7.296 1.00 91.44 87 PHE A O 1
ATOM 729 N N . ILE A 1 88 ? 12.200 -7.487 -8.672 1.00 93.62 88 ILE A N 1
ATOM 730 C CA . ILE A 1 88 ? 12.685 -8.446 -9.682 1.00 93.62 88 ILE A CA 1
ATOM 731 C C . ILE A 1 88 ? 13.074 -7.780 -11.004 1.00 93.62 88 ILE A C 1
ATOM 733 O O . ILE A 1 88 ? 13.857 -8.349 -11.763 1.00 93.62 88 ILE A O 1
ATOM 737 N N . GLY A 1 89 ? 12.574 -6.576 -11.288 1.00 94.75 89 GLY A N 1
ATOM 738 C CA . GLY A 1 89 ? 12.941 -5.845 -12.496 1.00 94.75 89 GLY A CA 1
ATOM 739 C C . GLY A 1 89 ? 11.934 -4.770 -12.875 1.00 94.75 89 GLY A C 1
ATOM 740 O O . GLY A 1 89 ? 11.109 -4.332 -12.078 1.00 94.75 89 GLY A O 1
ATOM 741 N N . CYS A 1 90 ? 12.004 -4.326 -14.120 1.00 95.44 90 CYS A N 1
ATOM 742 C CA . CYS A 1 90 ? 11.073 -3.376 -14.703 1.00 95.44 90 CYS A CA 1
ATOM 743 C C . CYS A 1 90 ? 10.773 -3.718 -16.159 1.00 95.44 90 CYS A C 1
ATOM 745 O O . CYS A 1 90 ? 11.564 -4.368 -16.848 1.00 95.44 90 CYS A O 1
ATOM 747 N N . VAL A 1 91 ? 9.621 -3.243 -16.613 1.00 95.12 91 VAL A N 1
ATOM 748 C CA . VAL A 1 91 ? 9.208 -3.256 -18.010 1.00 95.12 91 VAL A CA 1
ATOM 749 C C . VAL A 1 91 ? 9.360 -1.839 -18.544 1.00 95.12 91 VAL A C 1
ATOM 751 O O . VAL A 1 91 ? 8.855 -0.877 -17.961 1.00 95.12 91 VAL A O 1
ATOM 754 N N . CYS A 1 92 ? 10.118 -1.703 -19.623 1.00 95.69 92 CYS A N 1
ATOM 755 C CA . CYS A 1 92 ? 10.299 -0.459 -20.349 1.00 95.69 92 CYS A CA 1
ATOM 756 C C . CYS A 1 92 ? 9.088 -0.185 -21.259 1.00 95.69 92 CYS A C 1
ATOM 758 O O . CYS A 1 92 ? 8.318 -1.093 -21.571 1.00 95.69 92 CYS A O 1
ATOM 760 N N . LYS A 1 93 ? 8.922 1.058 -21.726 1.00 95.38 93 LYS A N 1
ATOM 761 C CA . LYS A 1 93 ? 7.762 1.457 -22.553 1.00 95.38 93 LYS A CA 1
ATOM 762 C C . LYS A 1 93 ? 7.660 0.764 -23.910 1.00 95.38 93 LYS A C 1
ATOM 764 O O . LYS A 1 93 ? 6.581 0.724 -24.491 1.00 95.38 93 LYS A O 1
ATOM 769 N N . ASP A 1 94 ? 8.765 0.243 -24.423 1.00 94.81 94 ASP A N 1
ATOM 770 C CA . ASP A 1 94 ? 8.802 -0.570 -25.640 1.00 94.81 94 ASP A CA 1
ATOM 771 C C . ASP A 1 94 ? 8.530 -2.066 -25.379 1.00 94.81 94 ASP A C 1
ATOM 773 O O . ASP A 1 94 ? 8.552 -2.871 -26.309 1.00 94.81 94 ASP A O 1
ATOM 777 N N . GLY A 1 95 ? 8.267 -2.443 -24.123 1.00 94.25 95 GLY A N 1
ATOM 778 C CA . GLY A 1 95 ? 8.035 -3.816 -23.680 1.00 94.25 95 GLY A CA 1
ATOM 779 C C . GLY A 1 95 ? 9.299 -4.567 -23.255 1.00 94.25 95 GLY A C 1
ATOM 780 O O . GLY A 1 95 ? 9.195 -5.70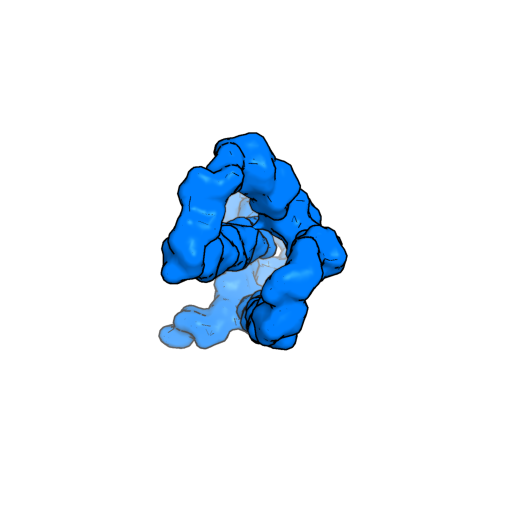9 -22.798 1.00 94.25 95 GLY A O 1
ATOM 781 N N . TRP A 1 96 ? 10.491 -3.965 -23.364 1.00 94.25 96 TRP A N 1
ATOM 782 C CA . TRP A 1 96 ? 11.733 -4.607 -22.937 1.00 94.25 96 TRP A CA 1
ATOM 783 C C . TRP A 1 96 ? 11.765 -4.824 -21.419 1.00 94.25 96 TRP A C 1
ATOM 785 O O . TRP A 1 96 ? 11.451 -3.924 -20.643 1.00 94.25 96 TRP A O 1
ATOM 795 N N . ARG A 1 97 ? 12.192 -6.010 -20.969 1.00 94.69 97 ARG A N 1
ATOM 796 C CA . ARG A 1 97 ? 12.366 -6.317 -19.540 1.00 94.69 97 ARG A CA 1
ATOM 797 C C . ARG A 1 97 ? 13.806 -6.085 -19.113 1.00 94.69 97 ARG A C 1
ATOM 799 O O . ARG A 1 97 ? 14.721 -6.713 -19.640 1.00 94.69 97 ARG A O 1
ATOM 806 N N . SER A 1 98 ? 14.006 -5.217 -18.126 1.00 93.00 98 SER A N 1
ATOM 807 C CA . SER A 1 98 ? 15.321 -4.927 -17.556 1.00 93.00 98 SER A CA 1
ATOM 808 C C . SER A 1 98 ? 15.357 -5.250 -16.059 1.00 93.00 98 SER A C 1
ATOM 810 O O . SER A 1 98 ? 14.472 -4.812 -15.326 1.00 93.00 98 SER A O 1
ATOM 812 N N . PRO A 1 99 ? 16.386 -5.962 -15.564 1.00 93.12 99 PRO A N 1
ATOM 813 C CA . PRO A 1 99 ? 16.569 -6.202 -14.131 1.00 93.12 99 PRO A CA 1
ATOM 814 C C . PRO A 1 99 ? 17.141 -4.979 -13.390 1.00 93.12 99 PRO A C 1
ATOM 816 O O . PRO A 1 99 ? 17.318 -5.015 -12.176 1.00 93.12 99 PRO A O 1
ATOM 819 N N . SER A 1 100 ? 17.493 -3.903 -14.102 1.00 90.50 100 SER A N 1
ATOM 820 C CA . SER A 1 100 ? 18.083 -2.704 -13.504 1.00 90.50 100 SER A CA 1
ATOM 821 C C . SER A 1 100 ? 17.044 -1.835 -12.787 1.00 90.50 100 SER A C 1
ATOM 823 O O . SER A 1 100 ? 15.855 -1.867 -13.096 1.00 90.50 100 SER A O 1
ATOM 8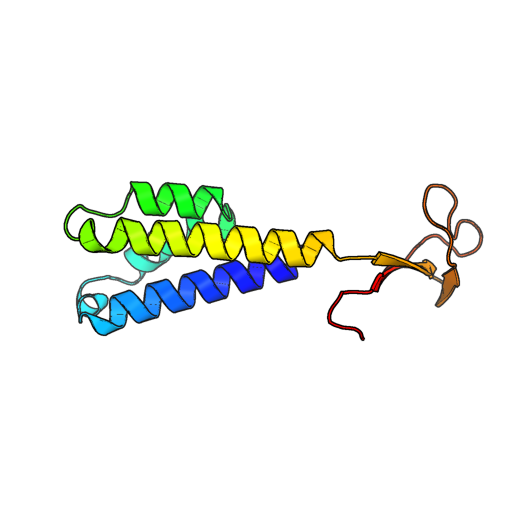25 N N . THR A 1 101 ? 17.510 -1.027 -11.832 1.00 92.38 101 THR A N 1
ATOM 826 C CA . THR A 1 101 ? 16.695 -0.052 -11.097 1.00 92.38 101 THR A CA 1
ATOM 827 C C . THR A 1 101 ? 17.416 1.288 -10.982 1.00 92.38 101 THR A C 1
ATOM 829 O O . THR A 1 101 ? 18.636 1.374 -11.130 1.00 92.38 101 THR A O 1
ATOM 832 N N . GLY A 1 102 ? 16.663 2.351 -10.701 1.00 86.31 102 GLY A N 1
ATOM 833 C CA . GLY A 1 102 ? 17.201 3.691 -10.476 1.00 86.31 102 GLY A CA 1
ATOM 834 C C . GLY A 1 102 ? 17.312 4.555 -11.735 1.00 86.31 102 GLY A C 1
ATOM 835 O O . GLY A 1 102 ? 16.722 4.275 -12.782 1.00 86.31 102 GLY A O 1
ATOM 836 N N . ARG A 1 103 ? 18.040 5.672 -11.611 1.00 85.94 103 ARG A N 1
ATOM 837 C CA . ARG A 1 103 ? 18.142 6.701 -12.659 1.00 85.94 103 ARG A CA 1
ATOM 838 C C . ARG A 1 103 ? 18.846 6.156 -13.901 1.00 85.94 103 ARG A C 1
ATOM 840 O O . ARG A 1 103 ? 19.905 5.553 -13.799 1.00 85.94 103 ARG A O 1
ATOM 847 N N . GLY A 1 104 ? 18.267 6.418 -15.071 1.00 87.88 104 GLY A N 1
ATOM 848 C CA . GLY A 1 104 ? 18.792 5.946 -16.355 1.00 87.88 104 GLY A CA 1
ATOM 849 C C . GLY A 1 104 ? 18.322 4.545 -16.751 1.00 87.88 104 GLY A C 1
ATOM 850 O O . GLY A 1 104 ? 18.575 4.125 -17.877 1.00 87.88 104 GLY A O 1
ATOM 851 N N . THR A 1 105 ? 17.589 3.844 -15.883 1.00 90.62 105 THR A N 1
ATOM 852 C CA . THR A 1 105 ? 16.935 2.581 -16.244 1.00 90.62 105 THR A CA 1
ATOM 853 C C . THR A 1 105 ? 15.953 2.813 -17.391 1.00 90.62 105 THR A C 1
ATOM 855 O O . THR A 1 105 ? 15.181 3.772 -17.367 1.00 90.62 105 THR A O 1
ATOM 858 N N . CYS A 1 106 ? 16.008 1.949 -18.409 1.00 93.31 106 CYS A N 1
ATOM 859 C CA . CYS A 1 106 ? 15.219 2.062 -19.638 1.00 93.31 106 CYS A CA 1
ATOM 860 C C . 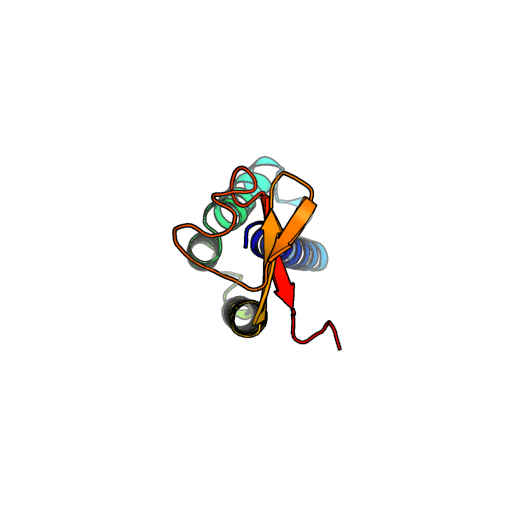CYS A 1 106 ? 15.416 3.383 -20.413 1.00 93.31 106 CYS A C 1
ATOM 862 O O . CYS A 1 106 ? 14.569 3.722 -21.232 1.00 93.31 106 CYS A O 1
ATOM 864 N N . SER A 1 107 ? 16.499 4.146 -20.211 1.00 93.88 107 SER A N 1
ATOM 865 C CA . SER A 1 107 ? 16.707 5.431 -20.911 1.00 93.88 107 SER A CA 1
ATOM 866 C C . SER A 1 107 ? 16.725 5.293 -22.438 1.00 93.88 107 SER A C 1
ATOM 868 O O . SER A 1 107 ? 16.158 6.125 -23.140 1.00 93.88 107 SER A O 1
ATOM 870 N N . TRP A 1 108 ? 17.301 4.200 -22.937 1.00 91.62 108 TRP A N 1
ATOM 871 C CA . TRP A 1 108 ? 17.319 3.834 -24.357 1.00 91.62 108 TRP A CA 1
ATOM 872 C C . TRP A 1 108 ? 15.989 3.259 -24.862 1.00 91.62 108 TRP A C 1
ATOM 874 O O . TRP A 1 108 ? 15.758 3.213 -26.063 1.00 91.62 108 TRP A O 1
ATOM 884 N N . HIS A 1 109 ? 15.110 2.870 -23.940 1.00 92.81 109 HIS A N 1
ATOM 885 C CA . HIS A 1 109 ? 13.836 2.193 -24.190 1.00 92.81 109 HIS A CA 1
ATOM 886 C C . HIS A 1 109 ? 12.625 3.103 -23.898 1.00 92.81 109 HIS A C 1
ATOM 888 O O . HIS A 1 109 ? 11.526 2.639 -23.600 1.00 92.81 109 HIS A O 1
ATOM 894 N N . GLY A 1 110 ? 12.823 4.428 -23.916 1.00 93.12 110 GLY A N 1
ATOM 895 C CA . GLY A 1 110 ? 11.755 5.412 -23.680 1.00 93.12 110 GLY A CA 1
ATOM 896 C C . GLY A 1 110 ? 11.348 5.596 -22.210 1.00 93.12 110 GLY A C 1
ATOM 897 O O . GLY A 1 110 ? 10.377 6.299 -21.913 1.00 93.12 110 GLY A O 1
ATOM 898 N N . GLY A 1 111 ? 12.105 5.010 -21.287 1.00 93.38 111 GLY A N 1
ATOM 899 C CA . GLY A 1 111 ? 11.861 5.031 -19.851 1.00 93.38 111 GLY A CA 1
ATOM 900 C C . GLY A 1 111 ? 11.105 3.803 -19.350 1.00 93.38 111 GLY A C 1
ATOM 901 O O . GLY A 1 111 ? 10.733 2.906 -20.105 1.00 93.38 111 GLY A O 1
ATOM 902 N N . ILE A 1 112 ? 10.921 3.766 -18.035 1.00 95.12 112 ILE A N 1
ATOM 903 C CA . ILE A 1 112 ? 10.181 2.705 -17.350 1.00 95.12 112 ILE A CA 1
ATOM 904 C C . ILE A 1 112 ? 8.682 2.909 -17.590 1.00 95.12 112 ILE A C 1
ATOM 906 O O . ILE A 1 112 ? 8.194 4.039 -17.499 1.00 95.12 112 ILE A O 1
ATOM 910 N N . ASP A 1 113 ? 7.978 1.817 -17.873 1.00 94.56 113 ASP A N 1
ATOM 911 C CA . ASP A 1 113 ? 6.518 1.753 -17.847 1.00 94.56 113 ASP A CA 1
ATOM 912 C C . ASP A 1 113 ? 6.040 1.363 -16.440 1.00 94.56 113 ASP A C 1
ATOM 914 O O . ASP A 1 113 ? 5.421 2.164 -15.738 1.00 94.56 113 ASP A O 1
ATOM 918 N N . TYR A 1 114 ? 6.448 0.183 -15.958 1.00 92.81 114 TYR A N 1
ATOM 919 C CA . TYR A 1 114 ? 6.165 -0.280 -14.597 1.00 92.81 114 TYR A CA 1
ATOM 920 C C . TYR A 1 114 ? 7.284 -1.158 -14.019 1.00 92.81 114 TYR A C 1
ATOM 922 O O . TYR A 1 114 ? 8.118 -1.712 -14.735 1.00 92.81 114 TYR A O 1
ATOM 930 N N . TYR A 1 115 ? 7.316 -1.265 -12.690 1.00 92.88 115 TYR A N 1
ATOM 931 C CA . TYR A 1 115 ? 8.240 -2.133 -11.960 1.00 92.88 115 TYR A CA 1
ATOM 932 C C . TYR A 1 115 ? 7.575 -3.474 -11.645 1.00 92.88 115 TYR A C 1
ATOM 934 O O . TYR A 1 115 ? 6.424 -3.501 -11.207 1.00 92.88 115 TYR A O 1
ATOM 942 N N . ASP A 1 116 ? 8.325 -4.558 -11.814 1.00 92.94 116 ASP A N 1
ATOM 943 C CA . ASP A 1 116 ? 7.932 -5.899 -11.399 1.00 92.94 116 ASP A CA 1
ATOM 944 C C . ASP A 1 116 ? 8.405 -6.158 -9.966 1.00 92.94 116 ASP A C 1
ATOM 946 O O . ASP A 1 116 ? 9.558 -5.901 -9.593 1.00 92.94 116 ASP A O 1
ATOM 950 N N . TYR A 1 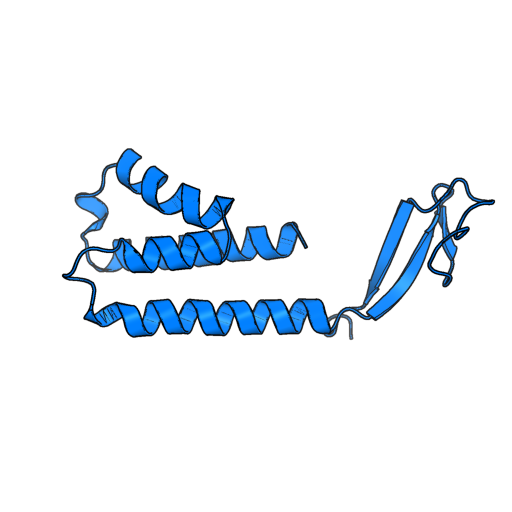117 ? 7.499 -6.719 -9.169 1.00 91.44 117 TYR A N 1
ATOM 951 C CA . TYR A 1 117 ? 7.756 -7.141 -7.799 1.00 91.44 117 TYR A CA 1
ATOM 952 C C . TYR A 1 117 ? 7.266 -8.564 -7.593 1.00 91.44 117 TYR A C 1
ATOM 954 O O . TYR A 1 117 ? 6.229 -8.952 -8.128 1.00 91.44 117 TYR A O 1
ATOM 962 N N . LYS A 1 118 ? 8.007 -9.316 -6.786 1.00 91.50 118 LYS A N 1
ATOM 963 C CA . LYS A 1 118 ? 7.613 -10.630 -6.300 1.00 91.50 118 LYS A CA 1
ATOM 964 C C . LYS A 1 118 ? 7.144 -10.502 -4.863 1.00 91.50 118 LYS A C 1
ATOM 966 O O . LYS A 1 118 ? 7.778 -9.817 -4.060 1.00 91.50 118 LYS A O 1
ATOM 971 N N . TYR A 1 119 ? 6.060 -11.181 -4.532 1.00 86.19 119 TYR A N 1
ATOM 972 C CA . TYR A 1 119 ? 5.535 -11.246 -3.180 1.00 86.19 119 TYR A CA 1
ATOM 973 C C . TYR A 1 119 ? 5.750 -12.631 -2.569 1.00 86.19 119 TYR A C 1
ATOM 975 O O . TYR A 1 119 ? 6.001 -13.623 -3.254 1.00 86.19 119 TYR A O 1
ATOM 983 N N . TRP A 1 120 ? 5.631 -12.719 -1.243 1.00 82.62 120 TRP A N 1
ATOM 984 C CA . TRP A 1 120 ? 5.825 -13.975 -0.509 1.00 82.62 120 TRP A CA 1
ATOM 985 C C . TRP A 1 120 ? 4.816 -15.070 -0.863 1.00 82.62 120 TRP A C 1
ATOM 987 O O . TRP A 1 120 ? 5.093 -16.245 -0.614 1.00 82.62 120 TRP A O 1
ATOM 997 N N . TRP A 1 121 ? 3.666 -14.686 -1.418 1.00 81.44 121 TRP A N 1
ATOM 998 C CA . TRP A 1 121 ? 2.630 -15.599 -1.892 1.00 81.44 121 TRP A CA 1
ATOM 999 C C . TRP A 1 121 ? 2.828 -16.047 -3.350 1.00 81.44 121 TRP A C 1
ATOM 1001 O O . TRP A 1 121 ? 2.132 -16.959 -3.777 1.00 81.44 121 TRP A O 1
ATOM 1011 N N . ASP A 1 122 ? 3.787 -15.483 -4.094 1.00 84.25 122 ASP A N 1
ATOM 1012 C CA . ASP A 1 122 ? 4.087 -15.856 -5.490 1.00 84.25 122 ASP A CA 1
ATOM 1013 C C . ASP A 1 122 ? 5.099 -17.022 -5.572 1.00 84.25 122 ASP A C 1
ATOM 1015 O O . ASP A 1 122 ? 6.045 -16.997 -6.370 1.00 84.25 122 ASP A O 1
ATOM 1019 N N . LYS A 1 123 ? 4.972 -18.005 -4.671 1.00 71.94 123 LYS A N 1
ATOM 1020 C CA . LYS A 1 123 ? 5.851 -19.184 -4.600 1.00 71.94 123 LYS A CA 1
ATOM 1021 C C . LYS A 1 123 ? 5.361 -20.333 -5.465 1.00 71.94 123 LYS A C 1
ATOM 1023 O O . LYS A 1 123 ? 4.139 -20.589 -5.462 1.00 71.94 123 LYS A O 1
#

Secondary structure (DSSP, 8-state):
-HHHHHHHHHHHHHHHHHHHHHTSGGGG--HHHHHHHHHHHHHSHHHHHHHHHHHS-GGGGGTHHHHHHHHHHHHHHHHHHHHT-EEEEEEETTS-EE---STTTTGGGTSEEEEEEE-TT--

Foldseek 3Di:
DVVLLQVVLVVLLVVVVVVCVVVVVVVVDDPVNSCVLSVQCSPVPLVSLVVSLVPDDDVCPVCSVVSVVVSVVSVVVVCLFVVFKDFQFFQAPQRDTGRDDDPPVCVVRNGTPGTDIDGPVND

Radius of gyration: 20.63 Å; chains: 1; bounding box: 51×30×52 Å